Protein AF-A0A5C9ACC8-F1 (afdb_monomer_lite)

Organism: Escherichia coli (NCBI:txid562)

Structure (mmCIF, N/CA/C/O backbone):
data_AF-A0A5C9ACC8-F1
#
_entry.id   AF-A0A5C9ACC8-F1
#
loop_
_atom_site.group_PDB
_atom_site.id
_atom_site.type_symbol
_atom_site.label_atom_id
_atom_site.label_alt_id
_atom_site.label_comp_id
_atom_site.label_asym_id
_atom_site.label_entity_id
_atom_site.label_seq_id
_atom_site.pdbx_PDB_ins_code
_atom_site.Cartn_x
_atom_site.Cartn_y
_atom_site.Cartn_z
_atom_site.occupancy
_atom_site.B_iso_or_equiv
_atom_site.auth_seq_id
_atom_site.auth_comp_id
_atom_site.auth_asym_id
_atom_site.auth_atom_id
_atom_site.pdbx_PDB_model_num
ATOM 1 N N . ALA A 1 1 ? -14.797 -12.972 12.801 1.00 65.12 1 ALA A N 1
ATOM 2 C CA . ALA A 1 1 ? -13.410 -13.098 13.291 1.00 65.12 1 ALA A CA 1
ATOM 3 C C . ALA A 1 1 ? -12.639 -14.061 12.393 1.00 65.12 1 ALA A C 1
ATOM 5 O O . ALA A 1 1 ? -11.642 -13.674 11.791 1.00 65.12 1 ALA A O 1
ATOM 6 N N . ASP A 1 2 ? -13.202 -15.254 12.210 1.00 75.88 2 ASP A N 1
ATOM 7 C CA . ASP A 1 2 ? -12.590 -16.399 11.526 1.00 75.88 2 ASP A CA 1
ATOM 8 C C . ASP A 1 2 ? -12.187 -16.156 10.071 1.00 75.88 2 ASP A C 1
ATOM 10 O O . ASP A 1 2 ? -11.117 -16.591 9.665 1.00 75.88 2 ASP A O 1
ATOM 14 N N . ALA A 1 3 ? -12.967 -15.384 9.304 1.00 82.94 3 ALA A N 1
ATOM 15 C CA . ALA A 1 3 ? -12.630 -15.053 7.913 1.00 82.94 3 ALA A CA 1
ATOM 16 C C . ALA A 1 3 ? -11.30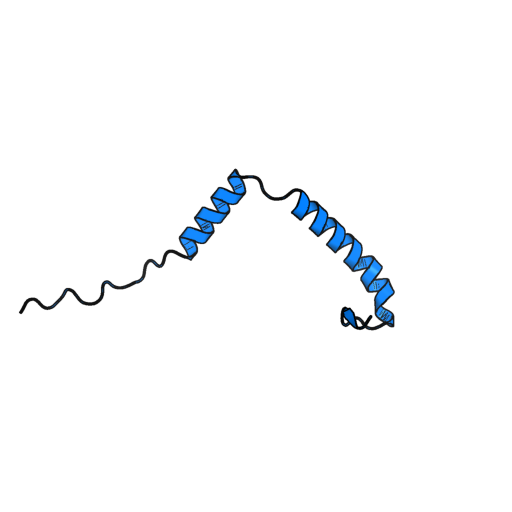1 -14.287 7.763 1.00 82.94 3 ALA A C 1
ATOM 18 O O . ALA A 1 3 ? -10.659 -14.358 6.722 1.00 82.94 3 ALA A O 1
ATOM 19 N N . LEU A 1 4 ? -10.892 -13.556 8.803 1.00 81.75 4 LEU A N 1
ATOM 20 C CA . LEU A 1 4 ? -9.622 -12.830 8.856 1.00 81.75 4 LEU A CA 1
ATOM 21 C C . LEU A 1 4 ? -8.620 -13.495 9.815 1.00 81.75 4 LEU A C 1
ATOM 23 O O . LEU A 1 4 ? -7.540 -12.956 10.034 1.00 81.75 4 LEU A O 1
ATOM 27 N N . GLY A 1 5 ? -8.978 -14.637 10.416 1.00 87.50 5 GLY A N 1
ATOM 28 C CA . GLY A 1 5 ? -8.150 -15.342 11.398 1.00 87.50 5 GLY A CA 1
ATOM 29 C C . GLY A 1 5 ? -7.904 -14.569 12.699 1.00 87.50 5 GLY A C 1
ATOM 30 O O . GLY A 1 5 ? -6.920 -14.821 13.389 1.00 87.50 5 GLY A O 1
ATOM 31 N N . ILE A 1 6 ? -8.762 -13.603 13.041 1.00 85.50 6 ILE A N 1
ATOM 32 C CA . ILE A 1 6 ? -8.585 -12.752 14.227 1.00 85.50 6 ILE A CA 1
ATOM 33 C C . ILE A 1 6 ? -9.388 -13.334 15.384 1.00 85.50 6 ILE A C 1
ATOM 35 O O . ILE A 1 6 ? -10.562 -13.641 15.214 1.00 85.50 6 ILE A O 1
ATOM 39 N N . ASN A 1 7 ? -8.791 -13.437 16.572 1.00 89.75 7 ASN A N 1
ATOM 40 C CA . ASN A 1 7 ? -9.514 -13.843 17.778 1.00 89.75 7 ASN A CA 1
ATOM 41 C C . ASN A 1 7 ? -10.612 -12.820 18.135 1.00 89.75 7 ASN A C 1
ATOM 43 O O . ASN A 1 7 ? -10.369 -11.615 18.072 1.00 89.75 7 ASN A O 1
ATOM 47 N N . GLU A 1 8 ? -11.794 -13.277 18.560 1.00 85.31 8 GLU A N 1
ATOM 48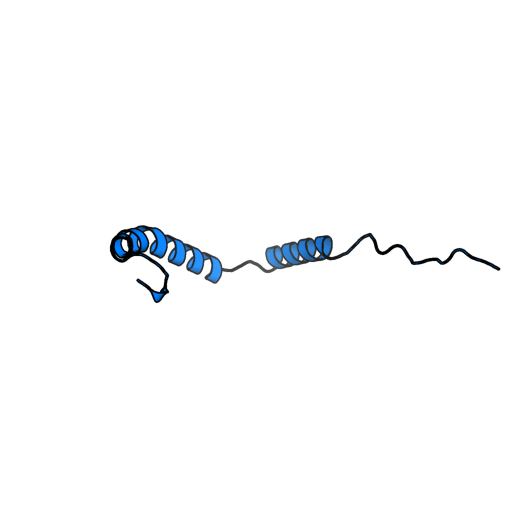 C CA . GLU A 1 8 ? -12.935 -12.398 18.867 1.00 85.31 8 GLU A CA 1
ATOM 49 C C . GLU A 1 8 ? -12.603 -11.276 19.859 1.00 85.31 8 GLU A C 1
ATOM 51 O O . GLU A 1 8 ? -12.993 -10.127 19.640 1.00 85.31 8 GLU A O 1
ATOM 56 N N . SER A 1 9 ? -11.784 -11.567 20.877 1.00 88.50 9 SER A N 1
ATOM 57 C CA . SER A 1 9 ? -11.332 -10.573 21.864 1.00 88.50 9 SER A CA 1
ATOM 58 C C . SER A 1 9 ? -10.503 -9.434 21.257 1.00 88.50 9 SER A C 1
ATOM 60 O O . SER A 1 9 ? -10.411 -8.351 21.832 1.00 88.50 9 SER A O 1
ATOM 62 N N . GLN A 1 10 ? -9.896 -9.661 20.090 1.00 87.81 10 GLN A N 1
ATOM 63 C CA . GLN A 1 10 ? -9.039 -8.698 19.402 1.00 87.81 10 GLN A CA 1
ATOM 64 C C . GLN A 1 10 ? -9.775 -7.918 18.314 1.00 87.81 10 GLN A C 1
ATOM 66 O O . GLN A 1 10 ? -9.200 -6.973 17.781 1.00 87.81 10 GLN A O 1
ATOM 71 N N . ILE A 1 11 ? -11.031 -8.251 17.987 1.00 87.75 11 ILE A N 1
ATOM 72 C CA . ILE A 1 11 ? -11.751 -7.608 16.876 1.00 87.75 11 ILE A CA 1
ATOM 73 C C . ILE A 1 11 ? -11.846 -6.095 17.073 1.00 87.75 11 ILE A C 1
ATOM 75 O O . ILE A 1 11 ? -11.615 -5.360 16.118 1.00 87.75 11 ILE A O 1
ATOM 79 N N . SER A 1 12 ? -12.171 -5.617 18.279 1.00 88.44 12 SER A N 1
ATOM 80 C CA . SER A 1 12 ? -12.316 -4.172 18.523 1.00 88.44 12 SER A CA 1
ATOM 81 C C . SER A 1 12 ? -10.985 -3.446 18.343 1.00 88.44 12 SER A C 1
ATOM 83 O O . SER A 1 12 ? -10.873 -2.549 17.518 1.00 88.44 12 SER A O 1
ATOM 85 N N . ARG A 1 13 ? -9.934 -3.914 19.028 1.00 89.88 13 ARG A N 1
ATOM 86 C CA . ARG A 1 13 ? -8.586 -3.336 18.934 1.00 89.88 13 ARG A CA 1
ATOM 87 C C . ARG A 1 13 ? -8.024 -3.404 17.512 1.00 89.88 13 ARG A C 1
ATOM 89 O O . ARG A 1 13 ? -7.336 -2.485 17.064 1.00 89.88 13 ARG A O 1
ATOM 96 N N . TRP A 1 14 ? -8.292 -4.496 16.803 1.00 89.38 14 TRP A N 1
ATOM 97 C CA . TRP A 1 14 ? -7.889 -4.652 15.413 1.00 89.38 14 TRP A CA 1
ATOM 98 C C . TRP A 1 14 ? -8.638 -3.671 14.512 1.00 89.38 14 TRP A C 1
ATOM 100 O O . TRP A 1 14 ? -7.997 -2.977 13.731 1.00 89.38 14 TRP A O 1
ATOM 110 N N . LYS A 1 15 ? -9.960 -3.531 14.658 1.00 88.81 15 LYS A N 1
ATOM 111 C CA . LYS A 1 15 ? -10.734 -2.549 13.889 1.00 88.81 15 LYS A CA 1
ATOM 112 C C . LYS A 1 15 ? -10.212 -1.131 14.109 1.00 88.81 15 LYS A C 1
ATOM 114 O O . LYS A 1 15 ? -9.912 -0.451 13.132 1.00 88.81 15 LYS A O 1
ATOM 119 N N . ASP A 1 16 ? -10.011 -0.738 15.363 1.00 92.31 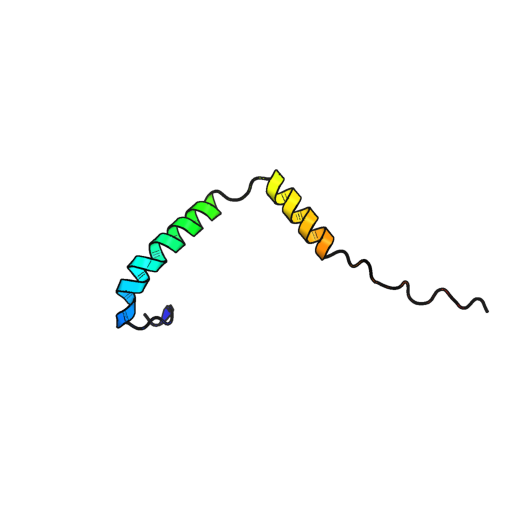16 ASP A N 1
ATOM 120 C CA . ASP A 1 16 ? -9.580 0.619 15.720 1.00 92.31 16 ASP A CA 1
ATOM 121 C C . ASP A 1 16 ? -8.186 0.962 15.182 1.00 92.31 16 ASP A C 1
ATOM 123 O O . ASP A 1 16 ? -7.925 2.092 14.780 1.00 92.31 16 ASP A O 1
ATOM 127 N N . SER A 1 17 ? -7.270 -0.009 15.153 1.00 89.56 17 SER A N 1
ATOM 128 C CA . SER A 1 17 ? -5.880 0.235 14.747 1.00 89.56 17 SER A CA 1
ATOM 129 C C . SER A 1 17 ? -5.596 -0.037 13.270 1.00 89.56 17 SER A C 1
ATOM 131 O O . SER A 1 17 ? -4.711 0.601 12.694 1.00 89.56 17 SER A O 1
ATOM 133 N N . PHE A 1 18 ? -6.294 -0.996 12.661 1.00 89.44 18 PHE A N 1
ATOM 134 C CA . PHE A 1 18 ? -5.965 -1.522 11.337 1.00 89.44 18 PHE A CA 1
ATOM 135 C C . PHE A 1 18 ? -6.834 -0.906 10.242 1.00 89.44 18 PHE A C 1
ATOM 137 O O . PHE A 1 18 ? -6.311 -0.561 9.187 1.00 89.44 18 PHE A O 1
ATOM 144 N N . ILE A 1 19 ? -8.128 -0.684 10.493 1.00 91.62 19 ILE A N 1
ATOM 145 C CA . ILE A 1 19 ? -9.038 -0.117 9.484 1.00 91.62 19 ILE A CA 1
ATOM 146 C C . ILE A 1 19 ? -8.608 1.292 9.048 1.00 91.62 19 ILE A C 1
ATOM 148 O O . ILE A 1 19 ? -8.545 1.513 7.840 1.00 91.62 19 ILE A O 1
ATOM 152 N N . PRO A 1 20 ? -8.212 2.219 9.946 1.00 94.19 20 PRO A N 1
ATOM 153 C CA . PRO A 1 20 ? -7.748 3.540 9.517 1.00 94.19 20 PRO A CA 1
ATOM 154 C C . PRO A 1 20 ? -6.486 3.480 8.650 1.00 94.19 20 PRO A C 1
ATOM 156 O O . PRO A 1 20 ? -6.357 4.223 7.681 1.00 94.19 20 PRO A O 1
ATOM 159 N N . LYS A 1 21 ? -5.564 2.559 8.958 1.00 93.62 21 LYS A N 1
ATOM 160 C CA . LYS A 1 21 ? -4.333 2.368 8.179 1.00 93.62 21 LYS A CA 1
ATOM 161 C C . LYS A 1 21 ? -4.629 1.803 6.796 1.00 93.62 21 LYS A C 1
ATOM 163 O O . LYS A 1 21 ? -4.065 2.284 5.820 1.00 93.62 21 LYS A O 1
ATOM 168 N N . MET A 1 22 ? -5.522 0.817 6.714 1.00 92.44 22 MET A N 1
ATOM 169 C CA . MET A 1 22 ? -5.934 0.234 5.436 1.00 92.44 22 MET A CA 1
ATOM 170 C C . MET A 1 22 ? -6.699 1.250 4.585 1.00 92.44 22 MET A C 1
ATOM 172 O O . MET A 1 22 ? -6.451 1.335 3.390 1.00 92.44 22 MET A O 1
ATOM 176 N N . ALA A 1 23 ? -7.560 2.069 5.192 1.00 92.06 23 ALA A N 1
ATOM 177 C CA . ALA A 1 23 ? -8.251 3.148 4.492 1.00 92.06 23 ALA A CA 1
ATOM 178 C C . ALA A 1 23 ? -7.267 4.185 3.926 1.00 92.06 23 ALA A C 1
ATOM 180 O O . ALA A 1 23 ? -7.374 4.560 2.764 1.00 92.06 23 ALA A O 1
ATOM 181 N N . MET A 1 24 ? -6.271 4.598 4.717 1.00 93.25 24 MET A N 1
ATOM 182 C CA . MET A 1 24 ? -5.238 5.528 4.253 1.00 93.25 24 MET A CA 1
ATOM 183 C C . MET A 1 24 ? -4.378 4.924 3.137 1.00 93.25 24 MET A C 1
ATOM 185 O O . MET A 1 24 ? -4.082 5.606 2.162 1.00 93.25 24 MET A O 1
ATOM 189 N N . LEU A 1 25 ? -4.014 3.643 3.246 1.00 92.00 25 LEU A N 1
ATOM 190 C CA . LEU A 1 25 ? -3.289 2.935 2.191 1.00 92.00 25 LEU A CA 1
ATOM 191 C C . LEU A 1 25 ? -4.092 2.901 0.885 1.00 92.00 25 LEU A C 1
ATOM 193 O O . LEU A 1 25 ? -3.538 3.204 -0.166 1.00 92.00 25 LEU A O 1
ATOM 197 N N . LEU A 1 26 ? -5.383 2.564 0.947 1.00 92.19 26 LEU A N 1
ATOM 198 C CA . LEU A 1 26 ? -6.250 2.546 -0.233 1.00 92.19 26 LEU A CA 1
ATOM 199 C C . LEU A 1 26 ? -6.374 3.936 -0.865 1.00 92.19 26 LEU A C 1
ATOM 201 O O . LEU A 1 26 ? -6.236 4.047 -2.075 1.00 92.19 26 LEU A O 1
ATOM 205 N N . ALA A 1 27 ? -6.520 4.991 -0.060 1.00 90.50 27 ALA A N 1
ATOM 206 C CA . ALA A 1 27 ? -6.565 6.363 -0.564 1.00 90.50 27 ALA A CA 1
ATOM 207 C C . ALA A 1 27 ? -5.273 6.769 -1.304 1.00 90.50 27 ALA A C 1
ATOM 209 O O . ALA A 1 27 ? -5.333 7.425 -2.340 1.00 90.50 27 ALA A O 1
ATOM 210 N N . VAL A 1 28 ? -4.102 6.354 -0.807 1.00 88.81 28 VAL A N 1
ATOM 211 C CA . VAL A 1 28 ? -2.815 6.597 -1.488 1.00 88.81 28 VAL A CA 1
ATOM 212 C C . VAL A 1 28 ? -2.716 5.794 -2.788 1.00 88.81 28 VAL A C 1
ATOM 214 O O . VAL A 1 28 ? -2.251 6.313 -3.797 1.00 88.81 28 VAL A O 1
ATOM 217 N N . LEU A 1 29 ? -3.175 4.541 -2.790 1.00 88.94 29 LEU A N 1
ATOM 218 C CA . LEU A 1 29 ? -3.157 3.699 -3.988 1.00 88.94 29 LEU A CA 1
ATOM 219 C C . LEU A 1 29 ? -4.148 4.170 -5.063 1.00 88.94 29 LEU A C 1
ATOM 221 O O . LEU A 1 29 ? -3.867 3.994 -6.244 1.00 88.94 29 LEU A O 1
ATOM 225 N N . GLU A 1 30 ? -5.275 4.773 -4.675 1.00 82.38 30 GLU A N 1
ATOM 226 C CA . GLU A 1 30 ? -6.230 5.402 -5.600 1.00 82.38 30 GLU A CA 1
ATOM 227 C C . GLU A 1 30 ? -5.661 6.658 -6.264 1.00 82.38 30 GLU A C 1
ATOM 229 O O . GLU A 1 30 ? -5.942 6.901 -7.436 1.00 82.38 30 GLU A O 1
ATOM 234 N N . TRP A 1 31 ? -4.843 7.435 -5.544 1.00 86.38 31 TRP A N 1
ATOM 235 C CA . TRP A 1 31 ? -4.089 8.541 -6.140 1.00 86.38 31 TRP A CA 1
ATOM 236 C C . TRP A 1 31 ? -3.061 8.034 -7.161 1.00 86.38 31 TRP A C 1
ATOM 238 O O . TRP A 1 31 ? -2.832 8.669 -8.188 1.00 86.38 31 TRP A O 1
ATOM 248 N N . GLY A 1 32 ? -2.508 6.843 -6.917 1.00 84.06 32 GLY A N 1
ATOM 249 C CA . GLY A 1 32 ? -1.635 6.153 -7.853 1.00 84.06 32 GLY A CA 1
ATOM 250 C C . GLY A 1 32 ? -0.244 6.778 -7.942 1.00 84.06 32 GLY A C 1
ATOM 251 O O . GLY A 1 32 ? 0.245 7.394 -6.997 1.00 84.06 32 GLY A O 1
ATOM 252 N N . VAL A 1 33 ? 0.409 6.550 -9.079 1.00 85.62 33 VAL A N 1
ATOM 253 C CA . VAL A 1 33 ? 1.786 6.963 -9.372 1.00 85.62 33 VAL A CA 1
ATOM 254 C C . VAL A 1 33 ? 1.769 7.702 -10.706 1.00 85.62 33 VAL A C 1
ATOM 256 O O . VAL A 1 33 ? 1.087 7.266 -11.635 1.00 85.62 33 VAL A O 1
ATOM 259 N N . GLU A 1 34 ? 2.493 8.814 -10.799 1.00 84.94 34 GLU A N 1
ATOM 260 C CA . GLU A 1 34 ? 2.594 9.588 -12.040 1.00 84.94 34 GLU A CA 1
ATOM 261 C C . GLU A 1 34 ? 3.420 8.842 -13.107 1.00 84.94 34 GLU A C 1
ATOM 263 O O . GLU A 1 34 ? 4.294 8.029 -12.795 1.00 84.94 34 GLU A O 1
ATOM 268 N N . AS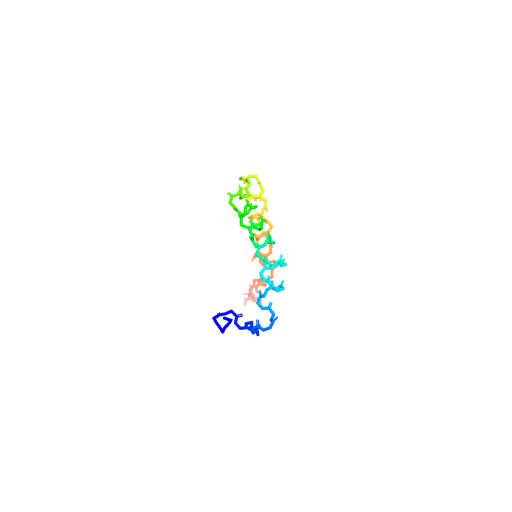P A 1 35 ? 3.172 9.129 -14.389 1.00 84.38 35 ASP A N 1
ATOM 269 C CA . ASP A 1 35 ? 3.811 8.425 -15.515 1.00 84.38 35 ASP A CA 1
ATOM 270 C C . ASP A 1 35 ? 5.351 8.501 -15.487 1.00 84.38 35 ASP A C 1
ATOM 272 O O . ASP A 1 35 ? 6.033 7.561 -15.906 1.00 84.38 35 ASP A O 1
ATOM 276 N N . GLU A 1 36 ? 5.915 9.600 -14.979 1.00 88.69 36 GLU A N 1
ATOM 277 C CA . GLU A 1 36 ? 7.363 9.778 -14.832 1.00 88.69 36 GLU A CA 1
ATOM 278 C C . GLU A 1 36 ? 7.958 8.789 -13.818 1.00 88.69 36 GLU A C 1
ATOM 280 O O . GLU A 1 36 ? 8.934 8.093 -14.122 1.00 88.69 36 GLU A O 1
ATOM 285 N N . GLU A 1 37 ? 7.322 8.657 -12.654 1.00 87.56 37 GLU A N 1
ATOM 286 C CA . GLU A 1 37 ? 7.717 7.715 -11.605 1.00 87.56 37 GLU A CA 1
ATOM 287 C C . GLU A 1 37 ? 7.547 6.261 -12.074 1.00 87.56 37 GLU A C 1
ATOM 289 O O . GLU A 1 37 ? 8.417 5.413 -11.842 1.00 87.56 37 GLU A O 1
ATOM 294 N N . LEU A 1 38 ? 6.473 5.964 -12.817 1.00 89.75 38 LEU A N 1
ATOM 295 C CA . LEU A 1 38 ? 6.254 4.641 -13.406 1.00 89.75 38 LEU A CA 1
ATOM 296 C C . LEU A 1 38 ? 7.330 4.290 -14.448 1.00 89.75 38 LEU A C 1
ATOM 298 O O . LEU A 1 38 ? 7.821 3.156 -14.485 1.00 89.75 38 LEU A O 1
ATOM 302 N N . ALA A 1 39 ? 7.734 5.253 -15.281 1.00 90.56 39 ALA A N 1
ATOM 303 C CA . ALA A 1 39 ? 8.800 5.066 -16.263 1.00 90.56 39 ALA A CA 1
ATOM 304 C C . ALA A 1 39 ? 10.165 4.839 -15.595 1.00 90.56 39 ALA A C 1
ATOM 306 O O . ALA A 1 39 ? 10.979 4.048 -16.090 1.00 90.56 39 ALA A O 1
ATOM 307 N N . GLU A 1 40 ? 10.433 5.506 -14.472 1.00 92.81 40 GLU A N 1
ATOM 308 C CA . GLU A 1 40 ? 11.627 5.249 -13.672 1.00 92.81 40 GLU A CA 1
ATOM 309 C C . GLU A 1 40 ? 11.602 3.845 -13.055 1.00 92.81 40 GLU A C 1
ATOM 311 O O . GLU A 1 40 ? 12.571 3.091 -13.213 1.00 92.81 40 GLU A O 1
ATOM 316 N N . LEU A 1 41 ? 10.481 3.450 -12.444 1.00 91.69 41 LEU A N 1
ATOM 317 C CA . LEU A 1 41 ? 10.288 2.110 -11.888 1.00 91.69 41 LEU A CA 1
ATOM 318 C C . LEU A 1 41 ? 10.529 1.030 -12.955 1.00 91.69 41 LEU A C 1
ATOM 320 O O . LEU A 1 41 ? 11.272 0.074 -12.723 1.00 91.69 41 LEU A O 1
ATOM 324 N N . ALA A 1 42 ? 9.977 1.205 -14.158 1.00 92.25 42 ALA A N 1
ATOM 325 C CA . ALA A 1 42 ? 10.168 0.279 -15.271 1.00 92.25 42 ALA A CA 1
ATOM 326 C C . ALA A 1 42 ? 11.645 0.151 -15.682 1.00 92.25 42 ALA A C 1
ATOM 328 O O . ALA A 1 42 ? 12.122 -0.960 -15.929 1.00 92.25 42 ALA A O 1
ATOM 329 N N . LYS A 1 43 ? 12.405 1.256 -15.705 1.00 91.69 43 LYS A N 1
ATOM 330 C CA . LYS A 1 43 ? 13.857 1.229 -15.971 1.00 91.69 43 LYS A CA 1
ATOM 331 C C . LYS A 1 43 ? 14.620 0.481 -14.878 1.00 91.69 43 LYS A C 1
ATOM 333 O O . LYS A 1 43 ? 15.543 -0.271 -15.194 1.00 91.69 43 LYS A O 1
ATOM 338 N N . GLN A 1 44 ? 14.257 0.672 -13.610 1.00 90.31 44 GLN A N 1
ATOM 339 C CA . GLN A 1 44 ? 14.881 -0.039 -12.489 1.00 90.31 44 GLN A CA 1
ATOM 340 C C . GLN A 1 44 ? 14.596 -1.546 -12.557 1.00 90.31 44 GLN A C 1
ATOM 342 O O . GLN A 1 44 ? 15.525 -2.348 -12.456 1.00 90.31 44 GLN A O 1
ATOM 347 N N . VAL A 1 45 ? 13.343 -1.930 -12.818 1.00 91.19 45 VAL A N 1
ATOM 348 C CA . VAL A 1 45 ? 12.944 -3.330 -13.025 1.00 91.19 45 VAL A CA 1
ATOM 349 C C . VAL A 1 45 ? 13.689 -3.936 -14.214 1.00 91.19 45 VAL A C 1
ATOM 351 O O . VAL A 1 45 ? 14.255 -5.021 -14.090 1.00 91.19 45 VAL A O 1
ATOM 354 N N . ALA A 1 46 ? 13.772 -3.225 -15.342 1.00 90.12 46 ALA A N 1
ATOM 355 C CA . ALA A 1 46 ? 14.516 -3.684 -16.512 1.00 90.12 46 ALA A CA 1
ATOM 356 C C . ALA A 1 46 ? 15.988 -3.954 -16.175 1.00 90.12 46 ALA A C 1
ATOM 358 O O . ALA A 1 46 ? 16.479 -5.029 -16.500 1.00 90.12 46 ALA A O 1
ATOM 359 N N . ARG A 1 47 ? 16.661 -3.044 -15.454 1.00 87.44 47 ARG A N 1
ATOM 360 C CA . ARG A 1 47 ? 18.055 -3.228 -15.007 1.00 87.44 47 ARG A CA 1
ATOM 361 C C . ARG A 1 47 ? 18.238 -4.465 -14.129 1.00 87.44 47 ARG A C 1
ATOM 363 O O . ARG A 1 47 ? 19.220 -5.177 -14.306 1.00 87.44 47 ARG A O 1
ATOM 370 N N . MET A 1 48 ? 17.312 -4.727 -13.203 1.00 86.88 48 MET A N 1
ATOM 371 C CA . MET A 1 48 ? 17.369 -5.929 -12.357 1.00 86.88 48 MET A CA 1
ATOM 372 C C . MET A 1 48 ? 17.155 -7.218 -13.161 1.00 86.88 48 MET A C 1
ATOM 374 O O . MET A 1 48 ? 17.742 -8.251 -12.839 1.00 86.88 48 MET A O 1
ATOM 378 N N . LEU A 1 49 ? 16.311 -7.169 -14.194 1.00 84.69 49 LEU A N 1
ATOM 379 C CA . LEU A 1 49 ? 15.942 -8.335 -15.000 1.00 84.69 49 LEU A CA 1
ATOM 380 C C . LEU A 1 49 ? 16.910 -8.607 -16.163 1.00 84.69 49 LEU A C 1
ATOM 382 O O . LEU A 1 49 ? 17.017 -9.754 -16.608 1.00 84.69 49 LEU A O 1
ATOM 386 N N . THR A 1 50 ? 17.652 -7.609 -16.648 1.00 79.31 50 THR A N 1
ATOM 387 C CA . THR A 1 50 ? 18.713 -7.816 -17.643 1.00 79.31 50 THR A CA 1
ATOM 388 C C . THR A 1 50 ? 19.943 -8.460 -17.002 1.00 79.31 50 THR A C 1
ATOM 390 O O . THR A 1 50 ? 20.786 -7.796 -16.406 1.00 79.31 50 THR A O 1
ATOM 393 N N . LYS A 1 51 ? 20.062 -9.787 -17.149 1.00 66.06 51 LYS A N 1
ATOM 394 C CA . LYS A 1 51 ? 21.264 -10.564 -16.804 1.00 66.06 51 LYS A CA 1
ATOM 395 C C . LYS A 1 51 ? 22.472 -10.115 -17.636 1.00 66.06 51 LYS A C 1
ATOM 397 O O . LYS A 1 51 ? 22.559 -10.446 -18.813 1.00 66.06 51 LYS A O 1
ATOM 402 N N . GLU A 1 52 ? 23.488 -9.546 -16.996 1.00 63.47 52 GLU A N 1
ATOM 403 C CA . GLU A 1 52 ? 24.837 -9.385 -17.575 1.00 63.47 52 GLU A CA 1
ATOM 404 C C . GLU A 1 52 ? 25.666 -10.693 -17.617 1.00 63.47 52 GLU A C 1
ATOM 406 O O . GLU A 1 52 ? 26.857 -10.677 -17.915 1.00 63.47 52 GLU A O 1
ATOM 411 N N . LYS A 1 53 ? 25.075 -11.863 -17.325 1.00 60.97 53 LYS A N 1
ATOM 412 C CA . LYS A 1 53 ? 25.792 -13.155 -17.318 1.00 60.97 53 LYS A CA 1
ATOM 413 C C . LYS A 1 53 ? 24.995 -14.303 -17.936 1.00 60.97 53 LYS A C 1
ATOM 415 O O . LYS A 1 53 ? 24.625 -15.253 -17.250 1.00 60.97 53 LYS A O 1
ATOM 420 N N . ALA A 1 54 ? 24.784 -14.259 -19.244 1.00 56.16 54 ALA A N 1
ATOM 421 C CA . ALA A 1 54 ? 24.872 -15.494 -20.017 1.00 56.16 54 ALA A CA 1
ATOM 422 C C . ALA A 1 54 ? 26.284 -15.516 -20.623 1.00 56.16 54 ALA A C 1
ATOM 424 O O . ALA A 1 54 ? 26.555 -14.686 -21.493 1.00 56.16 54 ALA A O 1
ATOM 425 N N . PRO A 1 55 ? 27.221 -16.372 -20.167 1.00 55.75 55 PRO A N 1
ATOM 426 C CA . PRO A 1 55 ? 28.423 -16.596 -20.958 1.00 55.75 55 PRO A CA 1
ATOM 427 C C . PRO A 1 55 ? 27.962 -17.068 -22.341 1.00 55.75 55 PRO A C 1
ATOM 429 O O . PRO A 1 55 ? 27.154 -17.994 -22.434 1.00 55.75 55 PRO A O 1
ATOM 432 N N . LYS A 1 56 ? 28.424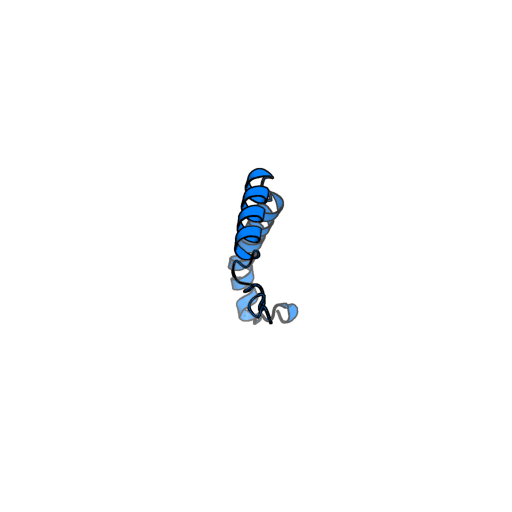 -16.407 -23.412 1.00 60.50 56 LYS A N 1
ATOM 433 C CA . LYS A 1 56 ? 28.307 -16.953 -24.767 1.00 60.50 56 LYS A CA 1
ATOM 434 C C . LYS A 1 56 ? 28.957 -18.331 -24.718 1.00 60.50 56 LYS A C 1
ATOM 436 O O . LYS A 1 56 ? 30.161 -18.440 -24.508 1.00 60.50 56 LYS A O 1
ATOM 441 N N . ASN A 1 57 ? 28.138 -19.371 -24.774 1.00 54.03 57 ASN A N 1
ATOM 442 C CA . ASN A 1 57 ? 28.585 -20.745 -24.671 1.00 54.03 57 ASN A CA 1
ATOM 443 C C . ASN A 1 57 ? 29.473 -21.062 -25.890 1.00 54.03 57 ASN A C 1
ATOM 445 O O . ASN A 1 57 ? 28.955 -21.299 -26.972 1.00 54.03 57 ASN A O 1
ATOM 449 N N . GLY A 1 58 ? 30.796 -21.012 -25.706 1.00 57.00 58 GLY A N 1
ATOM 450 C CA . GLY A 1 58 ? 31.748 -21.886 -26.395 1.00 57.00 58 GLY A CA 1
ATOM 451 C C . GLY A 1 58 ? 32.080 -21.646 -27.872 1.00 57.00 58 GLY A C 1
ATOM 452 O O . GLY A 1 58 ? 32.335 -22.626 -28.560 1.00 57.00 58 GLY A O 1
ATOM 453 N N . GLU A 1 59 ? 32.178 -20.410 -28.372 1.00 52.97 59 GLU A N 1
ATOM 454 C CA . GLU A 1 59 ? 32.918 -20.148 -29.628 1.00 52.97 59 GLU A CA 1
ATOM 455 C C . GLU A 1 59 ? 34.433 -20.103 -29.351 1.00 52.97 59 GLU A C 1
ATOM 457 O O . GLU A 1 59 ? 35.065 -19.055 -29.420 1.00 52.97 59 GLU A O 1
ATOM 462 N N . PHE A 1 60 ? 35.013 -21.235 -28.949 1.00 56.09 60 PHE A N 1
ATOM 463 C CA . PHE A 1 60 ? 36.465 -21.444 -28.904 1.00 56.09 60 PHE A CA 1
ATOM 464 C C . PHE A 1 60 ? 36.752 -22.930 -29.124 1.00 56.09 60 PHE A C 1
ATOM 466 O O . PHE A 1 60 ? 36.965 -23.674 -28.177 1.00 56.09 60 PHE A O 1
ATOM 473 N N . PHE A 1 61 ? 36.691 -23.359 -30.381 1.00 49.56 61 PHE A N 1
ATOM 474 C CA . PHE A 1 61 ? 37.480 -24.461 -30.935 1.00 49.56 61 PHE A CA 1
ATOM 475 C C . PHE A 1 61 ? 37.421 -24.300 -32.459 1.00 49.56 61 PHE A C 1
ATOM 477 O O . PHE A 1 61 ? 36.552 -24.853 -33.128 1.00 49.56 61 PHE A O 1
ATOM 484 N N . GLU A 1 62 ? 38.310 -23.461 -32.999 1.00 46.09 62 GLU A N 1
ATOM 485 C CA . GLU A 1 62 ? 38.755 -23.645 -34.382 1.00 46.09 62 GLU A CA 1
ATOM 486 C C . GLU A 1 62 ? 39.469 -25.005 -34.436 1.00 46.09 62 GLU A C 1
ATOM 488 O O . GLU A 1 62 ? 40.349 -25.279 -33.613 1.00 46.09 62 GLU A O 1
ATOM 493 N N . ALA A 1 63 ? 38.994 -25.876 -35.328 1.00 46.12 63 ALA A N 1
ATOM 494 C CA . ALA A 1 63 ? 39.590 -27.167 -35.659 1.00 46.12 63 ALA A CA 1
ATOM 495 C C . ALA A 1 63 ? 40.644 -27.011 -36.761 1.00 46.12 63 ALA A C 1
ATOM 497 O O . ALA A 1 63 ? 40.463 -26.113 -37.616 1.00 46.12 63 ALA A O 1
#

pLDD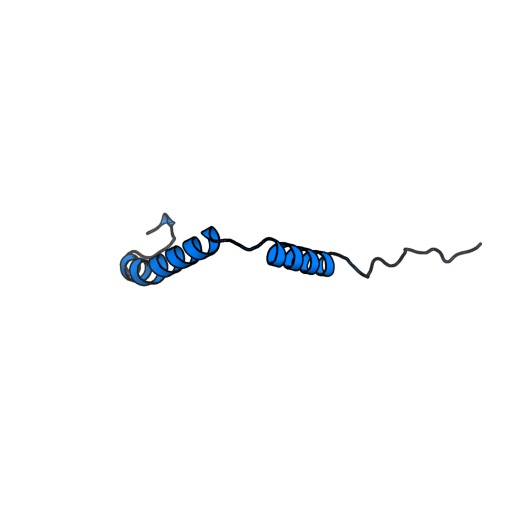T: mean 81.31, std 14.02, range [46.09, 94.19]

Foldseek 3Di:
DVVVPDDPVCVVVCCVPPVVVVVVVVVVVVVPDDPVVVVVVVVVVVVVPDDPDDPPPDPPDDD

Radius of gyration: 24.49 Å; chains: 1; bounding box: 53×37×58 Å

InterPro domains:
  IPR007933 Transcription activator CII [PF05269] (1-62)
  IPR010982 Lambda repressor-like, DNA-binding domain superfamily [G3DSA:1.10.260.40] (1-53)
  IPR010982 Lambda repressor-like, DNA-binding domain superfamily [SSF47413] (1-50)

Sequence (63 aa):
ADALGINESQISRWKDSFIPKMAMLLAVLEWGVEDEELAELAKQVARMLTKEKAPKNGEFFEA

Secondary structure (DSSP, 8-state):
-GGGT--GGGHHHHHHHHHHHHHHHHHHHHH---HHHHHHHHHHHHHHHS-S-----------